Protein AF-A0A7V7BGE1-F1 (afdb_monomer)

Foldseek 3Di:
DVCVVPAAEDAEDAPLVCVLVVNDALLDDDPDDDHHLVVCLVVRHLEYEHELDDDPVCPVDCSVVSSVSSVVSVVVSCVVPVVAEDEDDDPVSVVVSVVPSHRYYYYD

Radius of gyration: 14.27 Å; Cα contacts (8 Å, |Δi|>4): 159; chains: 1; bounding box: 34×25×36 Å

Sequence (108 aa):
MAYQQFPIVDAHCDALLDVLHGRRRLGERSQQGQADFVRLKEAGVQLQFFAVFLEGPYRQAGALRRALLGIELFHREVESNRHLVKLIKSRRDLEELDRDRRLGVLLT

Solvent-accessible surface area (backbone atoms only — not comparable to full-atom values): 6325 Å² total; per-residue (Å²): 116,81,62,82,80,48,84,39,70,47,85,72,35,63,58,51,53,45,41,74,68,68,74,50,62,47,75,40,84,59,97,62,81,94,66,25,57,49,58,38,46,76,72,54,37,42,35,41,26,37,33,60,79,81,57,76,85,29,74,86,55,59,45,68,62,54,43,51,52,39,53,51,51,51,53,51,48,46,64,77,29,56,88,55,35,40,82,43,88,48,73,68,45,51,68,55,40,80,80,44,94,41,26,34,37,32,81,82

Secondary structure (DSSP, 8-state):
-GGGGS-EEEEEETTHHHHHTTS--SSS--SSSS--HHHHHHTTEEEEEEP----GGGTTTTHHHHHHHHHHHHHHHHHHTTTTEEE--SHHHHHHHTT--SEEEEE-

Structure (mmCIF, N/CA/C/O backbone):
data_AF-A0A7V7BGE1-F1
#
_entry.id   AF-A0A7V7BGE1-F1
#
loop_
_atom_site.group_PDB
_atom_site.id
_atom_site.type_symbol
_atom_site.label_atom_id
_atom_site.label_alt_id
_atom_site.label_comp_id
_atom_site.label_asym_id
_atom_site.label_entity_id
_atom_site.label_seq_id
_atom_site.pdbx_PDB_ins_code
_atom_site.Cartn_x
_atom_site.Cartn_y
_atom_site.Cartn_z
_atom_site.occupancy
_atom_site.B_iso_or_equiv
_atom_site.auth_seq_id
_atom_site.auth_comp_id
_atom_site.auth_asym_id
_atom_site.auth_atom_id
_atom_site.pdbx_PDB_model_num
ATOM 1 N N . MET A 1 1 ? -14.929 -14.884 17.962 1.00 48.91 1 MET A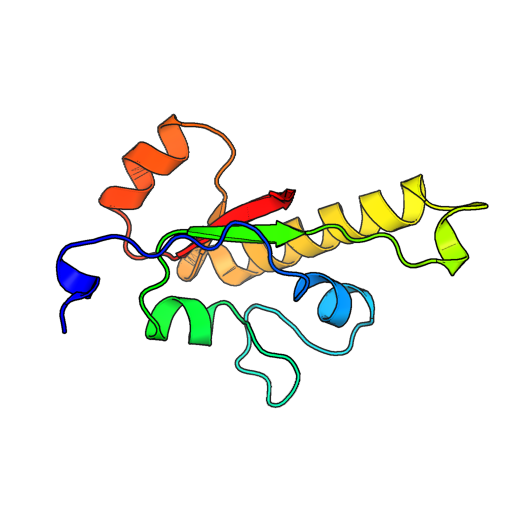 N 1
ATOM 2 C CA . MET A 1 1 ? -13.697 -15.197 17.201 1.00 48.91 1 MET A CA 1
ATOM 3 C C . MET A 1 1 ? -12.531 -14.524 17.914 1.00 48.91 1 MET A C 1
ATOM 5 O O . MET A 1 1 ? -12.665 -13.352 18.234 1.00 48.91 1 MET A O 1
ATOM 9 N N . ALA A 1 2 ? -11.444 -15.235 18.229 1.00 53.38 2 ALA A N 1
ATOM 10 C CA . ALA A 1 2 ? -10.394 -14.759 19.148 1.00 53.38 2 ALA A CA 1
ATOM 11 C C . ALA A 1 2 ? -9.676 -13.458 18.713 1.00 53.38 2 ALA A C 1
ATOM 13 O O . ALA A 1 2 ? -9.225 -12.700 19.563 1.00 53.38 2 ALA A O 1
ATOM 14 N N . TYR A 1 3 ? -9.654 -13.135 17.415 1.00 53.97 3 TYR A N 1
ATOM 15 C CA . TYR A 1 3 ? -9.046 -11.899 16.896 1.00 53.97 3 TYR A CA 1
ATOM 16 C C . TYR A 1 3 ? -9.838 -10.620 17.207 1.00 53.97 3 TYR A C 1
ATOM 18 O O . TYR A 1 3 ? -9.324 -9.527 17.024 1.00 53.97 3 TYR A O 1
ATOM 26 N N . GLN A 1 4 ? -11.064 -10.709 17.736 1.00 54.88 4 GLN A N 1
ATOM 27 C CA . GLN A 1 4 ? -11.749 -9.513 18.250 1.00 54.88 4 GLN A CA 1
ATOM 28 C C . GLN A 1 4 ? -11.066 -8.924 19.500 1.00 54.88 4 GLN A C 1
ATOM 30 O O . GLN A 1 4 ? -11.411 -7.815 19.894 1.00 54.88 4 GLN A O 1
ATOM 35 N N . GLN A 1 5 ? -10.107 -9.638 20.110 1.00 68.06 5 GLN A N 1
ATOM 36 C CA . GLN A 1 5 ? -9.292 -9.137 21.224 1.00 68.06 5 GLN A CA 1
ATOM 37 C C . GLN A 1 5 ? -7.908 -8.613 20.810 1.00 68.06 5 GLN A C 1
ATOM 39 O O . GLN A 1 5 ? -7.309 -7.882 21.594 1.00 68.06 5 GLN A O 1
ATOM 44 N N . PHE A 1 6 ? -7.395 -8.944 19.615 1.00 83.75 6 PHE A N 1
ATOM 45 C CA . PHE A 1 6 ? -6.040 -8.563 19.197 1.00 83.75 6 PHE A CA 1
ATOM 46 C C . PHE A 1 6 ? -5.997 -8.126 17.730 1.00 83.75 6 PHE A C 1
ATOM 48 O O . PHE A 1 6 ? -6.488 -8.861 16.870 1.00 83.75 6 PHE A O 1
ATOM 55 N N . PRO A 1 7 ? -5.380 -6.973 17.422 1.00 88.75 7 PRO A N 1
ATOM 56 C CA . PRO A 1 7 ? -5.289 -6.496 16.053 1.00 88.75 7 PRO A CA 1
ATOM 57 C C . PRO A 1 7 ? -4.403 -7.410 15.203 1.00 88.75 7 PRO A C 1
ATOM 59 O O . PRO A 1 7 ? -3.313 -7.807 15.618 1.00 88.75 7 PRO A O 1
ATOM 62 N N . ILE A 1 8 ? -4.861 -7.718 13.989 1.00 94.56 8 ILE A N 1
ATOM 63 C CA . ILE A 1 8 ? -4.052 -8.414 12.986 1.00 94.56 8 ILE A CA 1
ATOM 64 C C . ILE A 1 8 ? -3.278 -7.363 12.192 1.00 94.56 8 ILE A C 1
ATOM 66 O O . ILE A 1 8 ? -3.874 -6.462 11.593 1.00 94.56 8 ILE A O 1
ATOM 70 N N . VAL A 1 9 ? -1.956 -7.503 12.181 1.00 95.94 9 VAL A N 1
ATOM 71 C CA . VAL A 1 9 ? -1.039 -6.651 11.424 1.00 95.94 9 VAL A CA 1
ATOM 72 C C . VAL A 1 9 ? -0.187 -7.538 10.530 1.00 95.94 9 VAL A C 1
ATOM 74 O O . VAL A 1 9 ? 0.508 -8.418 11.035 1.00 95.94 9 VAL A O 1
ATOM 77 N N . ASP A 1 10 ? -0.239 -7.301 9.222 1.00 97.56 10 ASP A N 1
ATOM 78 C CA . ASP A 1 10 ? 0.647 -7.957 8.262 1.00 97.56 10 ASP A CA 1
ATOM 79 C C . ASP A 1 10 ? 1.732 -6.985 7.801 1.00 97.56 10 ASP A C 1
ATOM 81 O O . ASP A 1 10 ? 1.439 -5.915 7.265 1.00 97.56 10 ASP A O 1
ATOM 85 N N . ALA A 1 11 ? 2.986 -7.361 8.040 1.00 96.81 11 ALA A N 1
ATOM 86 C CA . ALA A 1 11 ? 4.148 -6.497 7.872 1.00 96.81 11 ALA A CA 1
ATOM 87 C C . ALA A 1 11 ? 4.743 -6.519 6.455 1.00 96.81 11 ALA A C 1
ATOM 89 O O . ALA A 1 11 ? 5.649 -5.730 6.189 1.00 96.81 11 ALA A O 1
ATOM 90 N N . HIS A 1 12 ? 4.253 -7.373 5.546 1.00 97.00 12 HIS A N 1
ATOM 91 C CA . HIS A 1 12 ? 4.725 -7.401 4.159 1.00 97.00 12 HIS A CA 1
ATOM 92 C C . HIS A 1 12 ? 3.722 -8.061 3.205 1.00 97.00 12 HIS A C 1
ATOM 94 O O . HIS A 1 12 ? 3.424 -9.245 3.335 1.00 97.00 12 HIS A O 1
ATOM 100 N N . CYS A 1 13 ? 3.292 -7.340 2.167 1.00 96.56 13 CYS A N 1
ATOM 101 C CA . CYS A 1 13 ? 2.447 -7.887 1.105 1.00 96.56 13 CYS A CA 1
ATOM 102 C C . CYS A 1 13 ? 2.812 -7.331 -0.277 1.00 96.56 13 CYS A C 1
ATOM 104 O O . CYS A 1 13 ? 2.777 -6.122 -0.511 1.00 96.56 13 CYS A O 1
ATOM 106 N N . ASP A 1 14 ? 3.063 -8.229 -1.231 1.00 96.50 14 ASP A N 1
ATOM 107 C CA . ASP A 1 14 ? 3.425 -7.895 -2.615 1.00 96.50 14 ASP A CA 1
ATOM 108 C C . ASP A 1 14 ? 2.212 -7.681 -3.545 1.00 96.50 14 ASP A C 1
ATOM 110 O O . ASP A 1 14 ? 2.358 -7.616 -4.766 1.00 96.50 14 ASP A O 1
ATOM 114 N N . ALA A 1 15 ? 0.990 -7.541 -3.012 1.00 96.44 15 ALA A N 1
ATOM 115 C CA . ALA A 1 15 ? -0.227 -7.380 -3.824 1.00 96.44 15 ALA A CA 1
ATOM 116 C C . ALA A 1 15 ? -0.196 -6.151 -4.755 1.00 96.44 15 ALA A C 1
ATOM 118 O O . ALA A 1 15 ? -0.879 -6.129 -5.782 1.00 96.44 15 ALA A O 1
ATOM 119 N N . LEU A 1 16 ? 0.624 -5.143 -4.434 1.00 96.69 16 LEU A N 1
ATOM 120 C CA . LEU A 1 16 ? 0.838 -3.970 -5.281 1.00 96.69 16 LEU A CA 1
ATOM 121 C C . LEU A 1 16 ? 1.475 -4.3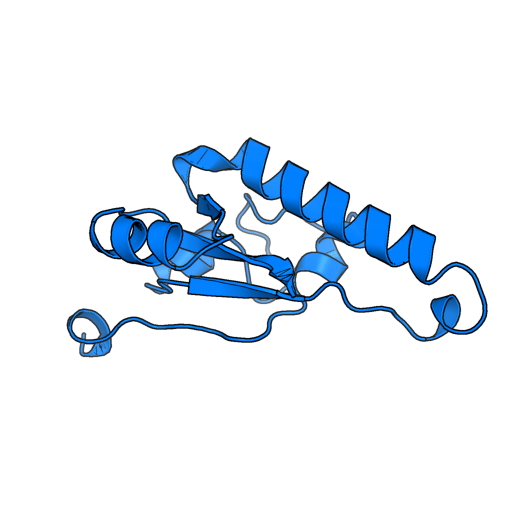31 -6.636 1.00 96.69 16 LEU A C 1
ATOM 123 O O . LEU A 1 16 ? 1.246 -3.629 -7.620 1.00 96.69 16 LEU A O 1
ATOM 127 N N . LEU A 1 17 ? 2.212 -5.443 -6.727 1.00 95.38 17 LEU A N 1
ATOM 128 C CA . LEU A 1 17 ? 2.839 -5.889 -7.971 1.00 95.38 17 LEU A CA 1
ATOM 129 C C . LEU A 1 17 ? 1.805 -6.215 -9.059 1.00 95.38 17 LEU A C 1
ATOM 131 O O . LEU A 1 17 ? 1.991 -5.872 -10.226 1.00 95.38 17 LEU A O 1
ATOM 135 N N . ASP A 1 18 ? 0.676 -6.826 -8.688 1.00 95.56 18 ASP A N 1
ATOM 136 C CA . ASP A 1 18 ? -0.402 -7.119 -9.638 1.00 95.56 18 ASP A CA 1
ATOM 137 C C . ASP A 1 18 ? -1.058 -5.839 -10.170 1.00 95.56 18 ASP A C 1
ATOM 139 O O . ASP A 1 18 ? -1.392 -5.758 -11.355 1.00 95.56 18 ASP A O 1
ATOM 143 N N . VAL A 1 19 ? -1.201 -4.828 -9.312 1.00 95.62 19 VAL A N 1
ATOM 144 C CA . VAL A 1 19 ? -1.723 -3.499 -9.675 1.00 95.62 19 VAL A CA 1
ATOM 145 C C . VAL A 1 19 ? -0.766 -2.796 -10.626 1.00 95.62 19 VAL A C 1
ATOM 147 O O . VAL A 1 19 ? -1.178 -2.235 -11.638 1.00 95.62 19 VAL A O 1
ATOM 150 N N . LEU A 1 20 ? 0.527 -2.874 -10.326 1.00 94.56 20 LEU A N 1
ATOM 151 C CA . LEU A 1 20 ? 1.606 -2.300 -11.116 1.00 94.56 20 LEU A CA 1
ATOM 152 C C . LEU A 1 20 ? 1.727 -2.949 -12.511 1.00 94.56 20 LEU A C 1
ATOM 154 O O . LEU A 1 20 ? 2.205 -2.311 -13.449 1.00 94.56 20 LEU A O 1
ATOM 158 N N . HIS A 1 21 ? 1.249 -4.186 -12.667 1.00 94.69 21 HIS A N 1
ATOM 159 C CA . HIS A 1 21 ? 1.075 -4.869 -13.954 1.00 94.69 21 HIS A CA 1
ATOM 160 C C . HIS A 1 21 ? -0.281 -4.621 -14.628 1.00 94.69 21 HIS A C 1
ATOM 162 O O . HIS A 1 21 ? -0.534 -5.175 -15.694 1.00 94.69 21 HIS A O 1
ATOM 168 N N . GLY A 1 22 ? -1.163 -3.818 -14.029 1.00 94.81 22 GLY A N 1
ATOM 169 C CA . GLY A 1 22 ? -2.498 -3.548 -14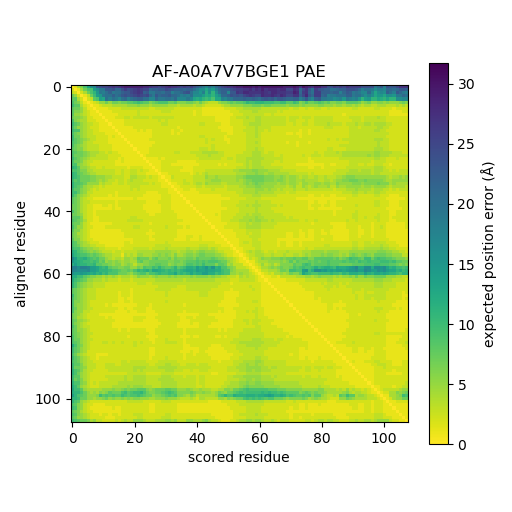.565 1.00 94.81 22 GLY A CA 1
ATOM 170 C C . GLY A 1 22 ? -3.439 -4.754 -14.526 1.00 94.81 22 GLY A C 1
ATOM 171 O O . GLY A 1 22 ? -4.451 -4.757 -15.219 1.00 94.81 22 GLY A O 1
ATOM 172 N N . ARG A 1 23 ? -3.125 -5.787 -13.731 1.00 96.00 23 ARG A N 1
ATOM 173 C CA . ARG A 1 23 ? -3.924 -7.022 -13.662 1.00 96.00 23 ARG A CA 1
ATOM 174 C C . ARG A 1 23 ? -5.190 -6.863 -12.826 1.00 96.00 23 ARG A C 1
ATOM 176 O O . ARG A 1 23 ? -6.159 -7.588 -13.038 1.00 96.00 23 ARG A O 1
ATOM 183 N N . ARG A 1 24 ? -5.173 -5.949 -11.851 1.00 96.12 24 ARG A N 1
ATOM 184 C CA . ARG A 1 24 ? -6.271 -5.731 -10.900 1.00 96.12 24 ARG A CA 1
ATOM 185 C C . ARG A 1 24 ? -6.173 -4.380 -10.189 1.00 96.12 24 ARG A C 1
ATOM 187 O O . ARG A 1 24 ? -5.145 -3.708 -10.251 1.00 96.12 24 ARG A O 1
ATOM 194 N N . ARG A 1 25 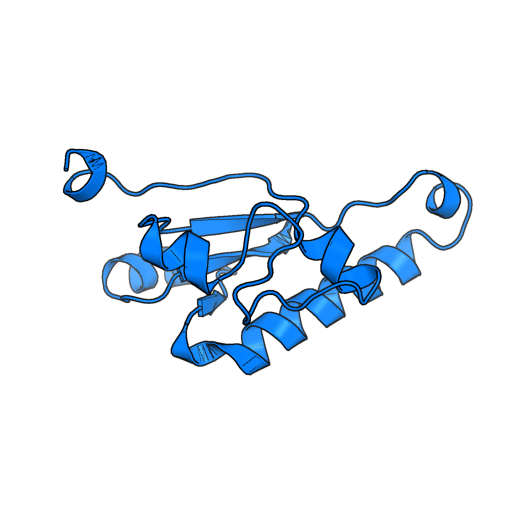? -7.221 -4.048 -9.435 1.00 97.06 25 ARG A N 1
ATOM 195 C CA . ARG A 1 25 ? -7.260 -2.963 -8.441 1.00 97.06 25 ARG A CA 1
ATOM 196 C C . ARG A 1 25 ? -7.247 -3.537 -7.018 1.00 97.06 25 ARG A C 1
ATOM 198 O O . ARG A 1 25 ? -7.612 -4.701 -6.817 1.00 97.06 25 ARG A O 1
ATOM 205 N N . LEU A 1 26 ? -6.826 -2.736 -6.039 1.00 97.75 26 LEU A N 1
ATOM 206 C CA . LEU A 1 26 ? -6.890 -3.082 -4.609 1.00 97.75 26 LEU A CA 1
ATOM 207 C C . LEU A 1 26 ? -8.249 -2.741 -3.999 1.00 97.75 26 LEU A C 1
ATOM 209 O O . LEU A 1 26 ? -8.644 -3.368 -3.024 1.00 97.75 26 LEU A O 1
ATOM 213 N N . GLY A 1 27 ? -8.971 -1.771 -4.565 1.00 96.81 27 GLY A N 1
ATOM 214 C CA . GLY A 1 27 ? -10.326 -1.418 -4.120 1.00 96.81 27 GLY A CA 1
ATOM 215 C C . GLY A 1 27 ? -11.399 -2.452 -4.467 1.00 96.81 27 GLY A C 1
ATOM 216 O O . GLY A 1 27 ? -12.499 -2.408 -3.925 1.00 96.81 27 GLY A O 1
ATOM 217 N N . GLU A 1 28 ? -11.084 -3.392 -5.355 1.00 96.06 28 GLU A N 1
ATOM 218 C CA . GLU A 1 28 ? -12.030 -4.359 -5.900 1.00 96.06 28 GLU A CA 1
ATOM 219 C C . GLU A 1 28 ? -11.707 -5.774 -5.421 1.00 96.06 28 GLU A C 1
ATOM 221 O O . GLU A 1 28 ? -10.545 -6.201 -5.391 1.00 96.06 28 GLU A O 1
ATOM 226 N N . ARG A 1 29 ? -12.760 -6.538 -5.118 1.00 95.81 29 ARG A N 1
ATOM 227 C CA . ARG A 1 29 ? -12.648 -7.974 -4.867 1.00 95.81 29 ARG A CA 1
ATOM 228 C C . ARG A 1 29 ? -12.328 -8.686 -6.183 1.00 95.81 29 ARG A C 1
ATOM 230 O O . ARG A 1 29 ? -13.222 -8.944 -6.984 1.00 95.81 29 ARG A O 1
ATOM 237 N N . SER A 1 30 ? -11.055 -8.999 -6.410 1.00 92.69 30 SER A N 1
ATOM 238 C CA . SER A 1 30 ? -10.616 -9.716 -7.614 1.00 92.69 30 SER A CA 1
ATOM 239 C C . SER A 1 30 ? -10.599 -11.226 -7.396 1.00 92.69 30 SER A C 1
ATOM 241 O O . SER A 1 30 ? -10.346 -11.705 -6.291 1.00 92.69 30 SER A O 1
ATOM 243 N N . GLN A 1 31 ? -10.796 -11.974 -8.482 1.00 92.94 31 GLN A N 1
ATOM 244 C CA . GLN A 1 31 ? -10.525 -13.415 -8.531 1.00 92.94 31 GLN A CA 1
ATOM 245 C C . GLN A 1 31 ? -9.026 -13.733 -8.675 1.00 92.94 31 GLN A C 1
ATOM 247 O O . GLN A 1 31 ? -8.621 -14.876 -8.495 1.00 92.94 31 GLN A O 1
ATOM 252 N N . GLN A 1 32 ? -8.198 -12.736 -8.997 1.00 90.94 32 GLN A N 1
ATOM 253 C CA . GLN A 1 32 ? -6.740 -12.860 -9.031 1.00 90.94 32 GLN A CA 1
ATOM 254 C C . GLN A 1 32 ? -6.147 -12.394 -7.697 1.00 90.94 32 GLN A C 1
ATOM 256 O O . GLN A 1 32 ? -6.798 -11.638 -6.980 1.00 90.94 32 GLN A O 1
ATOM 261 N N . GLY A 1 33 ? -4.921 -12.809 -7.367 1.00 93.12 33 GLY A N 1
ATOM 262 C CA . GLY A 1 33 ? -4.174 -12.384 -6.173 1.00 93.12 33 GLY A CA 1
ATOM 263 C C . GLY A 1 33 ? -4.801 -12.769 -4.819 1.00 93.12 33 GLY A C 1
ATOM 264 O O . GLY A 1 33 ? -5.967 -13.156 -4.710 1.00 93.12 33 GLY A O 1
ATOM 265 N N . GLN A 1 34 ? -4.023 -12.638 -3.745 1.00 94.56 34 GLN A N 1
ATOM 266 C CA . GLN A 1 34 ? -4.425 -13.093 -2.404 1.00 94.56 34 GLN A CA 1
ATOM 267 C C . GLN A 1 34 ? -5.048 -11.994 -1.533 1.00 94.56 34 GLN A C 1
ATOM 269 O O . GLN A 1 34 ? -5.848 -12.311 -0.655 1.00 94.56 34 GLN A O 1
ATOM 274 N N . ALA A 1 35 ? -4.739 -10.722 -1.800 1.00 96.56 35 ALA A N 1
ATOM 275 C CA . ALA A 1 35 ? -5.170 -9.596 -0.978 1.00 96.56 35 ALA A CA 1
ATOM 276 C C . ALA A 1 35 ? -5.758 -8.443 -1.807 1.00 96.56 35 ALA A C 1
ATOM 278 O O . ALA A 1 35 ? -5.284 -8.117 -2.895 1.00 96.56 35 ALA A O 1
ATOM 279 N N . ASP A 1 36 ? -6.799 -7.824 -1.254 1.00 97.56 36 ASP A N 1
ATOM 280 C CA . ASP A 1 36 ? -7.376 -6.533 -1.636 1.00 97.56 36 ASP A CA 1
ATOM 281 C C . ASP A 1 36 ? -8.013 -5.885 -0.410 1.00 97.56 36 ASP A C 1
ATOM 283 O O . ASP A 1 36 ? -8.230 -6.543 0.608 1.00 97.56 36 ASP A O 1
ATOM 287 N N . PHE A 1 37 ? -8.326 -4.594 -0.501 1.00 98.19 37 PHE A N 1
ATOM 288 C CA . PHE A 1 37 ? -8.888 -3.827 0.606 1.00 98.19 37 PHE A CA 1
ATOM 289 C C . PHE A 1 37 ? -10.196 -4.428 1.128 1.00 98.19 37 PHE A C 1
ATOM 291 O O . PHE A 1 37 ? -10.430 -4.402 2.335 1.00 98.19 37 PHE A O 1
ATOM 298 N N . VAL A 1 38 ? -11.023 -5.002 0.247 1.00 96.94 38 VAL A N 1
ATOM 299 C CA . VAL A 1 38 ? -12.294 -5.633 0.627 1.00 96.94 38 VAL A CA 1
ATOM 300 C C . VAL A 1 38 ? -12.034 -6.880 1.472 1.00 96.94 38 VAL A C 1
ATOM 302 O O . VAL A 1 38 ? -12.502 -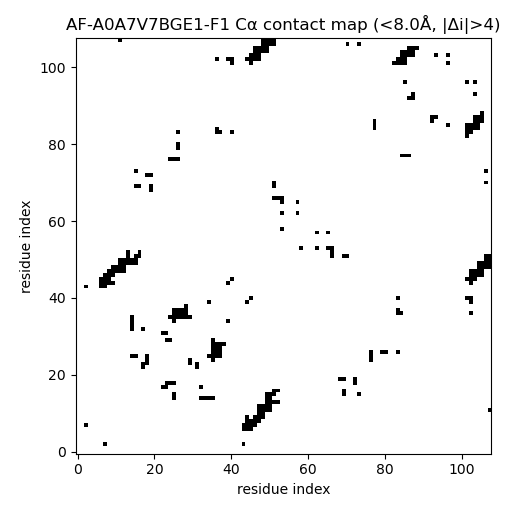6.951 2.608 1.00 96.94 38 VAL A O 1
ATOM 305 N N . ARG A 1 39 ? -11.235 -7.831 0.968 1.00 97.00 39 ARG A N 1
ATOM 306 C CA . ARG A 1 39 ? -10.918 -9.075 1.688 1.00 97.00 39 ARG A CA 1
ATOM 307 C C . ARG A 1 39 ? -10.145 -8.831 2.979 1.00 97.00 39 ARG A C 1
ATOM 309 O O . ARG A 1 39 ? -10.456 -9.463 3.981 1.00 97.00 39 ARG A O 1
ATOM 316 N N . LEU A 1 40 ? -9.177 -7.913 2.980 1.00 97.06 40 LEU A N 1
ATOM 317 C CA . LEU A 1 40 ? -8.397 -7.577 4.178 1.00 97.06 40 LEU A CA 1
ATOM 318 C C . LEU A 1 40 ? -9.296 -7.009 5.284 1.00 97.06 40 LEU A C 1
ATOM 320 O O . LEU A 1 40 ? -9.190 -7.413 6.441 1.00 97.06 40 LEU A O 1
ATOM 324 N N . LYS A 1 41 ? -10.236 -6.130 4.918 1.00 95.12 41 LYS A N 1
ATOM 325 C CA . LYS A 1 41 ? -11.208 -5.569 5.858 1.00 95.12 41 LYS A CA 1
ATOM 326 C C . LYS A 1 41 ? -12.178 -6.626 6.389 1.00 95.12 41 LYS A C 1
ATOM 328 O O . LYS A 1 41 ? -12.421 -6.670 7.590 1.00 95.12 41 LYS A O 1
ATOM 333 N N . GLU A 1 42 ? -12.714 -7.487 5.523 1.00 94.44 42 GLU A N 1
ATOM 334 C CA . GLU A 1 42 ? -13.590 -8.600 5.927 1.00 94.44 42 GLU A CA 1
ATOM 335 C C . GLU A 1 42 ? -12.875 -9.612 6.836 1.00 94.44 42 GLU A C 1
ATOM 337 O O . GLU A 1 42 ? -13.484 -10.143 7.763 1.00 94.44 42 GLU A O 1
ATOM 342 N N . ALA A 1 43 ? -11.579 -9.843 6.606 1.00 93.81 43 ALA A N 1
ATOM 343 C CA . ALA A 1 43 ? -10.738 -10.710 7.428 1.00 93.81 43 ALA A CA 1
ATOM 344 C C . ALA A 1 43 ? -10.364 -10.095 8.791 1.00 93.81 43 ALA A C 1
ATOM 346 O O . ALA A 1 43 ? -9.787 -10.785 9.629 1.00 93.81 43 ALA A O 1
ATOM 347 N N . GLY A 1 44 ? -10.687 -8.819 9.032 1.00 93.56 44 GLY A N 1
ATOM 348 C CA . GLY A 1 44 ? -10.359 -8.128 10.279 1.00 93.56 44 GLY A CA 1
ATOM 349 C C . GLY A 1 44 ? -8.891 -7.707 10.392 1.00 93.56 44 GLY A C 1
ATOM 350 O O . GLY A 1 44 ? -8.403 -7.516 11.505 1.00 93.56 44 GLY A O 1
ATOM 351 N N . VAL A 1 45 ? -8.183 -7.555 9.267 1.00 95.88 45 VAL A N 1
ATOM 352 C CA . VAL A 1 45 ? -6.839 -6.961 9.259 1.00 95.88 45 VAL A CA 1
ATOM 353 C C . VAL A 1 45 ? -6.954 -5.491 9.642 1.00 95.88 45 VAL A C 1
ATOM 355 O O . VAL A 1 45 ? -7.691 -4.733 9.010 1.00 95.88 45 VAL A O 1
ATOM 358 N N . GLN A 1 46 ? -6.229 -5.088 10.685 1.00 95.88 46 GLN A N 1
ATOM 359 C CA . GLN A 1 46 ? -6.214 -3.700 11.132 1.00 95.88 46 GLN A CA 1
ATOM 360 C C . GLN A 1 46 ? -5.204 -2.887 10.322 1.00 95.88 46 GLN A C 1
ATOM 362 O O . GLN A 1 46 ? -5.519 -1.774 9.909 1.00 95.88 46 GLN A O 1
ATOM 367 N N . LEU A 1 47 ? -4.015 -3.442 10.062 1.00 97.31 47 LEU A N 1
ATOM 368 C CA . LEU A 1 47 ? -2.931 -2.755 9.361 1.00 97.31 47 LEU A CA 1
ATOM 369 C C . LEU A 1 47 ? -2.224 -3.682 8.368 1.00 97.31 47 LEU A C 1
ATOM 371 O O . LEU A 1 47 ? -1.774 -4.765 8.734 1.00 97.31 47 LEU A O 1
ATOM 375 N N . GLN A 1 48 ? -2.093 -3.218 7.128 1.00 98.44 48 GLN A N 1
ATOM 376 C CA . GLN A 1 48 ? -1.386 -3.903 6.051 1.00 98.44 48 GLN A CA 1
ATOM 377 C C . GLN A 1 48 ? -0.230 -3.050 5.532 1.00 98.44 48 GLN A C 1
ATOM 379 O O . GLN A 1 48 ? -0.415 -1.891 5.155 1.00 98.44 48 GLN A O 1
ATOM 384 N N . PHE A 1 49 ? 0.944 -3.659 5.438 1.00 98.50 49 PHE A N 1
ATOM 385 C CA . PHE A 1 49 ? 2.114 -3.085 4.789 1.00 98.50 49 PHE A CA 1
ATOM 386 C C . PHE A 1 49 ? 2.147 -3.570 3.334 1.00 98.50 49 PHE A C 1
ATOM 388 O O . PHE A 1 49 ? 2.137 -4.774 3.076 1.00 98.50 49 PHE A O 1
ATOM 395 N N . PHE A 1 50 ? 2.129 -2.644 2.380 1.00 98.44 50 PHE A N 1
ATOM 396 C CA . PHE A 1 50 ? 2.228 -2.929 0.951 1.00 98.44 50 PHE A CA 1
ATOM 397 C C . PHE A 1 50 ? 3.651 -2.665 0.482 1.00 98.44 50 PHE A C 1
ATOM 399 O O . PHE A 1 50 ? 4.159 -1.557 0.641 1.00 98.44 50 PHE A O 1
ATOM 406 N N . ALA A 1 51 ? 4.271 -3.674 -0.120 1.00 97.62 51 ALA A N 1
ATOM 407 C CA . ALA A 1 51 ? 5.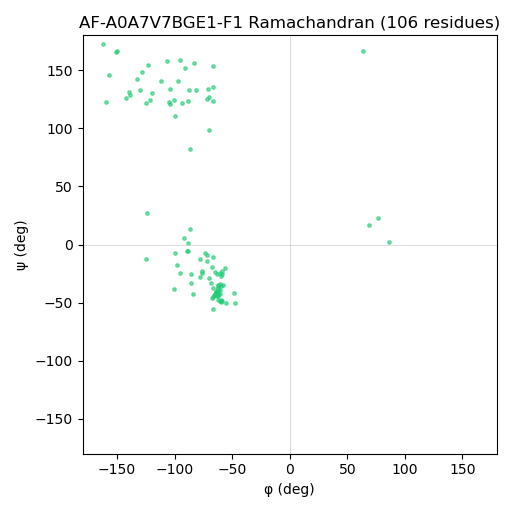647 -3.599 -0.573 1.00 97.62 51 ALA A CA 1
ATOM 408 C C . ALA A 1 51 ? 5.754 -3.022 -1.991 1.00 97.62 51 ALA A C 1
ATOM 410 O O . ALA A 1 51 ? 5.076 -3.465 -2.925 1.00 97.62 51 ALA A O 1
ATOM 411 N N . VAL A 1 52 ? 6.666 -2.068 -2.178 1.00 96.44 52 VAL A N 1
ATOM 412 C CA . VAL A 1 52 ? 7.154 -1.647 -3.495 1.00 96.44 52 VAL A CA 1
ATOM 413 C C . VAL A 1 52 ? 8.312 -2.559 -3.885 1.00 96.44 52 VAL A C 1
ATOM 415 O O . VAL A 1 52 ? 9.490 -2.241 -3.727 1.00 96.44 52 VAL A O 1
ATOM 418 N N . PHE A 1 53 ? 7.966 -3.730 -4.408 1.00 93.75 53 PHE A N 1
ATOM 419 C CA . PHE A 1 53 ? 8.952 -4.715 -4.831 1.00 93.75 53 PHE A CA 1
ATOM 420 C C . PHE A 1 53 ? 9.519 -4.417 -6.229 1.00 93.75 53 PHE A C 1
ATOM 422 O O . PHE A 1 53 ? 8.785 -4.162 -7.188 1.00 93.75 53 PHE A O 1
ATOM 429 N N . LEU A 1 54 ? 10.848 -4.491 -6.359 1.00 90.62 54 LEU A N 1
ATOM 430 C CA . LEU A 1 54 ? 11.559 -4.334 -7.627 1.00 90.62 54 LEU A CA 1
ATOM 431 C C . LEU A 1 54 ? 11.936 -5.692 -8.221 1.00 90.62 54 LEU A C 1
ATOM 433 O O . LEU A 1 54 ? 12.836 -6.386 -7.744 1.00 90.62 54 LEU A O 1
ATOM 437 N N . GLU A 1 55 ? 11.283 -6.035 -9.326 1.00 89.69 55 GLU A N 1
ATOM 438 C CA . GLU A 1 55 ? 11.563 -7.265 -10.060 1.00 89.69 55 GLU A CA 1
ATOM 439 C C . GLU A 1 55 ? 12.956 -7.247 -10.702 1.00 89.69 55 GLU A C 1
ATOM 441 O O . GLU A 1 55 ? 13.506 -6.197 -11.053 1.00 89.69 55 GLU A O 1
ATOM 446 N N . GLY A 1 56 ? 13.518 -8.442 -10.908 1.00 87.44 56 GLY A N 1
ATOM 447 C CA . GLY A 1 56 ? 14.886 -8.632 -11.393 1.00 87.44 56 GLY A CA 1
ATOM 448 C C . GLY A 1 56 ? 15.301 -7.818 -12.625 1.00 87.44 56 GLY A C 1
ATOM 449 O O . GLY A 1 56 ? 16.402 -7.261 -12.589 1.00 87.44 56 GLY A O 1
ATOM 450 N N . PRO A 1 57 ? 14.457 -7.676 -13.666 1.00 87.62 57 PRO A N 1
ATOM 451 C CA . PRO A 1 57 ? 14.797 -6.897 -14.857 1.00 87.62 57 PRO A CA 1
ATOM 452 C C . PRO A 1 57 ? 15.106 -5.417 -14.584 1.00 87.62 57 PRO A C 1
ATOM 454 O O . PRO A 1 57 ? 15.883 -4.812 -15.315 1.00 87.62 57 P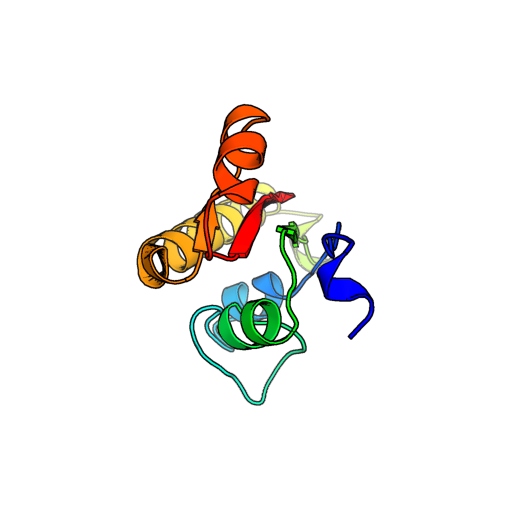RO A O 1
ATOM 457 N N . TYR A 1 58 ? 14.549 -4.828 -13.520 1.00 85.25 58 TYR A N 1
ATOM 458 C CA . TYR A 1 58 ? 14.709 -3.400 -13.212 1.00 85.25 58 TYR A CA 1
ATOM 459 C C . TYR A 1 58 ? 15.933 -3.086 -12.344 1.00 85.25 58 TYR A C 1
ATOM 461 O O . TYR A 1 58 ? 16.231 -1.916 -12.101 1.00 85.25 58 TYR A O 1
ATOM 469 N N . ARG A 1 59 ? 16.659 -4.106 -11.862 1.00 80.56 59 ARG A N 1
ATOM 470 C CA . ARG A 1 59 ? 17.801 -3.910 -10.950 1.00 80.56 59 ARG A CA 1
ATOM 471 C C . ARG A 1 59 ? 19.015 -3.274 -11.623 1.00 80.56 59 ARG A C 1
ATOM 473 O O . ARG A 1 59 ? 19.780 -2.592 -10.955 1.00 80.56 59 ARG A O 1
ATOM 480 N N . GLN A 1 60 ? 19.192 -3.495 -12.924 1.00 78.94 60 GLN A N 1
ATOM 481 C CA . GLN A 1 60 ? 20.339 -2.974 -13.674 1.00 78.94 60 GLN A CA 1
ATOM 482 C C . GLN A 1 60 ? 20.101 -1.544 -14.179 1.00 78.94 60 GLN A C 1
ATOM 484 O O . GLN A 1 60 ? 21.031 -0.745 -14.227 1.00 78.94 60 GLN A O 1
ATOM 489 N N . ALA A 1 61 ? 18.853 -1.206 -14.520 1.00 86.12 61 ALA A N 1
ATOM 490 C CA . ALA A 1 61 ? 18.433 0.135 -14.911 1.00 86.12 61 ALA A CA 1
ATOM 491 C C . ALA A 1 61 ? 16.924 0.316 -14.677 1.00 86.12 61 ALA A C 1
ATOM 493 O O . ALA A 1 61 ? 16.134 -0.608 -14.858 1.00 86.12 61 ALA A O 1
ATOM 494 N N . GLY A 1 62 ? 16.503 1.527 -14.304 1.00 91.38 62 GLY A N 1
ATOM 495 C CA . GLY A 1 62 ? 15.082 1.862 -14.151 1.00 91.38 62 GLY A CA 1
ATOM 496 C C . GLY A 1 62 ? 14.464 1.548 -12.783 1.00 91.38 62 GLY A C 1
ATOM 497 O O . GLY A 1 62 ? 13.284 1.844 -12.598 1.00 91.38 62 GLY A O 1
ATOM 498 N N . ALA A 1 63 ? 15.243 1.042 -11.819 1.00 93.56 63 ALA A N 1
ATOM 499 C CA . ALA A 1 63 ? 14.818 0.792 -10.436 1.00 93.56 63 ALA A CA 1
ATOM 500 C C . ALA A 1 63 ? 14.070 1.983 -9.813 1.00 93.56 63 ALA A C 1
ATOM 502 O O . ALA A 1 63 ? 12.951 1.823 -9.333 1.00 93.56 63 ALA A O 1
ATOM 503 N N . LEU A 1 64 ? 14.639 3.193 -9.900 1.00 94.62 64 LEU A N 1
ATOM 504 C CA . LEU A 1 64 ? 14.010 4.406 -9.367 1.00 94.62 64 LEU A CA 1
ATOM 505 C C . LEU A 1 64 ? 12.649 4.679 -10.018 1.00 94.62 64 LEU A C 1
ATOM 507 O O . LEU A 1 64 ? 11.659 4.880 -9.324 1.00 94.62 64 LEU A O 1
ATOM 511 N N . ARG A 1 65 ? 12.580 4.648 -11.356 1.00 94.44 65 ARG A N 1
ATOM 512 C CA . ARG A 1 65 ? 11.325 4.882 -12.084 1.00 94.44 65 ARG A CA 1
ATOM 513 C C . ARG A 1 65 ? 10.273 3.839 -11.710 1.00 94.44 65 ARG A C 1
ATOM 515 O O . ARG A 1 65 ? 9.114 4.187 -11.520 1.00 94.44 65 ARG A O 1
ATOM 522 N N . ARG A 1 66 ? 10.669 2.568 -11.605 1.00 94.75 66 ARG A N 1
ATOM 523 C CA . ARG A 1 66 ? 9.771 1.471 -11.236 1.00 94.75 66 ARG A CA 1
ATOM 524 C C . ARG A 1 66 ? 9.242 1.637 -9.810 1.00 94.75 66 ARG A C 1
ATOM 526 O O . ARG A 1 66 ? 8.040 1.494 -9.612 1.00 94.75 66 ARG A O 1
ATOM 533 N N . ALA A 1 67 ? 10.104 2.011 -8.865 1.00 95.81 67 ALA A N 1
ATOM 534 C CA . ALA A 1 67 ? 9.708 2.287 -7.488 1.00 95.81 67 ALA A CA 1
ATOM 535 C C . ALA A 1 67 ? 8.735 3.472 -7.403 1.00 95.81 67 ALA A C 1
ATOM 537 O O . ALA A 1 67 ? 7.677 3.351 -6.793 1.00 95.81 67 ALA A O 1
ATOM 538 N N . LEU A 1 68 ? 9.039 4.588 -8.078 1.00 97.31 68 LEU A N 1
ATOM 539 C CA . LEU A 1 68 ? 8.170 5.771 -8.101 1.00 97.31 68 LEU A CA 1
ATOM 540 C C . LEU A 1 68 ? 6.786 5.469 -8.686 1.00 97.31 68 LEU A C 1
ATOM 542 O O . LEU A 1 68 ? 5.791 5.933 -8.138 1.00 97.31 68 LEU A O 1
ATOM 546 N N . LEU A 1 69 ? 6.705 4.647 -9.738 1.00 96.38 69 LEU A N 1
ATOM 547 C CA . LEU A 1 69 ? 5.420 4.188 -10.279 1.00 96.38 69 LEU A CA 1
ATOM 548 C C . LEU A 1 69 ? 4.641 3.334 -9.270 1.00 96.38 69 LEU A C 1
ATOM 550 O O . LEU A 1 69 ? 3.430 3.494 -9.150 1.00 96.38 69 LEU A O 1
ATOM 554 N N . GLY A 1 70 ? 5.316 2.446 -8.533 1.00 97.38 70 GLY A N 1
ATOM 555 C CA . GLY A 1 70 ? 4.692 1.674 -7.455 1.00 97.38 70 GLY A CA 1
ATOM 556 C C . GLY A 1 70 ? 4.125 2.577 -6.356 1.00 97.38 70 GLY A C 1
ATOM 557 O O . GLY A 1 70 ? 2.955 2.448 -5.999 1.00 97.38 70 GLY A O 1
ATOM 558 N N . ILE A 1 71 ? 4.922 3.543 -5.890 1.00 98.31 71 ILE A N 1
ATOM 559 C CA . ILE A 1 71 ? 4.520 4.541 -4.887 1.00 98.31 71 ILE A CA 1
ATOM 560 C C . ILE A 1 71 ? 3.308 5.350 -5.375 1.00 98.31 71 ILE A C 1
ATOM 562 O O . ILE A 1 71 ? 2.319 5.493 -4.654 1.00 98.31 71 ILE A O 1
ATOM 566 N N . GLU A 1 72 ? 3.354 5.857 -6.609 1.00 98.19 72 GLU A N 1
ATOM 567 C CA . GLU A 1 72 ? 2.262 6.621 -7.219 1.00 98.19 72 GLU A CA 1
ATOM 568 C C . GLU A 1 72 ? 0.971 5.797 -7.297 1.00 98.19 72 GLU A C 1
ATOM 570 O O . GLU A 1 72 ? -0.095 6.271 -6.895 1.00 98.19 72 GLU A O 1
ATOM 575 N N . LEU A 1 73 ? 1.056 4.554 -7.782 1.00 97.75 73 LEU A N 1
ATOM 576 C CA . LEU A 1 73 ? -0.105 3.674 -7.898 1.00 97.75 73 LEU A CA 1
ATOM 577 C C . LEU A 1 73 ? -0.699 3.330 -6.538 1.00 97.75 73 LEU A C 1
ATOM 579 O O . LEU A 1 73 ? -1.918 3.387 -6.391 1.00 97.75 73 LEU A O 1
ATOM 583 N N . PHE A 1 74 ? 0.133 3.045 -5.536 1.00 98.56 74 PHE A N 1
ATOM 584 C CA . PHE A 1 74 ? -0.342 2.838 -4.173 1.00 98.56 74 PHE A CA 1
ATOM 585 C C . PHE A 1 74 ? -1.148 4.046 -3.683 1.00 98.56 74 PHE A C 1
ATOM 587 O O . PHE A 1 74 ? -2.289 3.893 -3.249 1.00 98.56 74 PHE A O 1
ATOM 594 N N . HIS A 1 75 ? -0.609 5.261 -3.816 1.00 98.50 75 HIS A N 1
ATOM 595 C CA . HIS A 1 75 ? -1.320 6.464 -3.387 1.00 98.50 75 HIS A CA 1
ATOM 596 C C . HIS A 1 75 ? -2.632 6.690 -4.149 1.00 98.50 75 HIS A C 1
ATOM 598 O O . HIS A 1 75 ? -3.620 7.080 -3.525 1.00 98.50 75 HIS A O 1
ATOM 604 N N . ARG A 1 76 ? -2.686 6.388 -5.453 1.00 98.31 76 ARG A N 1
ATOM 605 C CA . ARG A 1 76 ? -3.926 6.457 -6.247 1.00 98.31 76 ARG A CA 1
ATOM 606 C C . ARG A 1 76 ? -4.980 5.452 -5.793 1.00 98.31 76 ARG A C 1
ATOM 608 O O . ARG A 1 76 ? -6.156 5.808 -5.698 1.00 98.31 76 ARG A O 1
ATOM 615 N N . GLU A 1 77 ? -4.578 4.216 -5.498 1.00 98.44 77 GLU A N 1
ATOM 616 C CA . GLU A 1 77 ? -5.490 3.197 -4.969 1.00 98.44 77 GLU A CA 1
ATOM 617 C C . GLU A 1 77 ? -6.054 3.630 -3.614 1.00 98.44 77 GLU A C 1
ATOM 619 O O . GLU A 1 77 ? -7.261 3.544 -3.390 1.00 98.44 77 GLU A O 1
ATOM 624 N N . VAL A 1 78 ? -5.207 4.158 -2.731 1.00 98.50 78 VAL A N 1
ATOM 625 C CA . VAL A 1 78 ? -5.622 4.670 -1.419 1.00 98.50 78 VAL A CA 1
ATOM 626 C C . VAL A 1 78 ? -6.570 5.861 -1.553 1.00 98.50 78 VAL A C 1
ATOM 628 O O . VAL A 1 78 ? -7.599 5.911 -0.880 1.00 98.50 78 VAL A O 1
ATOM 631 N N . GLU A 1 79 ? -6.263 6.810 -2.437 1.00 98.38 79 GLU A N 1
ATOM 632 C CA . GLU A 1 79 ? -7.096 7.989 -2.669 1.00 98.38 79 GLU A CA 1
ATOM 633 C C . GLU A 1 79 ? -8.480 7.631 -3.218 1.00 98.38 79 GLU A C 1
ATOM 635 O O . GLU A 1 79 ? -9.487 8.148 -2.734 1.00 98.38 79 GLU A O 1
ATOM 640 N N . SER A 1 80 ? -8.537 6.687 -4.155 1.00 98.25 80 SER A N 1
ATOM 641 C CA . SER A 1 80 ? -9.797 6.208 -4.736 1.00 98.25 80 SER A CA 1
ATOM 642 C C . SER A 1 80 ? -10.656 5.438 -3.723 1.00 98.25 80 SER A C 1
ATOM 644 O O . SER A 1 80 ? -11.865 5.307 -3.899 1.00 98.25 80 SER A O 1
ATOM 646 N N . ASN A 1 81 ? -10.053 4.950 -2.632 1.00 98.31 81 ASN A N 1
ATOM 647 C CA . ASN A 1 81 ? -10.689 4.070 -1.653 1.00 98.31 81 ASN A CA 1
ATOM 648 C C . ASN A 1 81 ? -10.642 4.614 -0.216 1.00 98.31 81 ASN A C 1
ATOM 650 O O . ASN A 1 81 ? -10.722 3.841 0.737 1.00 98.31 81 ASN A O 1
ATOM 654 N N . ARG A 1 82 ? -10.585 5.941 -0.018 1.00 97.19 82 ARG A N 1
ATOM 655 C CA . ARG A 1 82 ? -10.538 6.579 1.324 1.00 97.19 82 ARG A CA 1
ATOM 656 C C . ARG A 1 82 ? -11.696 6.199 2.260 1.00 97.19 82 ARG A C 1
ATOM 658 O O . ARG A 1 82 ? -11.585 6.373 3.474 1.00 97.19 82 ARG A O 1
ATOM 665 N N . HIS A 1 83 ? -12.803 5.705 1.706 1.00 95.88 83 HIS A N 1
ATOM 666 C CA . HIS A 1 83 ? -13.947 5.181 2.455 1.00 95.88 83 HIS A CA 1
ATOM 667 C C . HIS A 1 83 ? -13.689 3.777 3.046 1.00 95.88 83 HIS A C 1
ATOM 669 O O . HIS A 1 83 ? -14.316 3.395 4.034 1.00 95.88 83 HIS A O 1
ATOM 675 N N . LEU A 1 84 ? -12.746 3.014 2.480 1.00 97.00 84 LEU A N 1
ATOM 676 C CA . LEU A 1 84 ? -12.336 1.686 2.950 1.00 97.00 84 LEU A CA 1
ATOM 677 C C . LEU A 1 84 ? -11.042 1.719 3.757 1.00 97.00 84 LEU A C 1
ATOM 679 O O . LEU A 1 84 ? -10.944 0.978 4.737 1.00 97.00 84 LEU A O 1
ATOM 683 N N . VAL A 1 85 ? -10.085 2.559 3.354 1.00 98.12 85 VAL A N 1
ATOM 684 C CA . VAL A 1 85 ? -8.716 2.550 3.884 1.00 98.12 85 VAL A CA 1
ATOM 685 C C . VAL A 1 85 ? -8.282 3.894 4.466 1.00 98.12 85 VAL A C 1
ATOM 687 O O . VAL A 1 85 ? -8.762 4.957 4.060 1.00 98.12 85 VAL A O 1
ATOM 690 N N . LYS A 1 86 ? -7.333 3.844 5.402 1.00 98.00 86 LYS A N 1
ATOM 691 C CA . LYS A 1 86 ? -6.629 4.997 5.963 1.00 98.00 86 LYS A CA 1
ATOM 692 C C . LYS A 1 86 ? -5.127 4.844 5.733 1.00 98.00 86 LYS A C 1
ATOM 694 O O . LYS A 1 86 ? -4.529 3.858 6.150 1.00 98.00 86 LYS A O 1
ATOM 699 N N . LEU A 1 87 ? -4.521 5.842 5.095 1.00 98.25 87 LEU A N 1
ATOM 700 C CA . LEU A 1 87 ? -3.074 5.904 4.913 1.00 98.25 87 LEU A CA 1
ATOM 701 C C . LEU A 1 87 ? -2.376 6.171 6.246 1.00 98.25 87 LEU A C 1
ATOM 703 O O . LEU A 1 87 ? -2.686 7.162 6.904 1.00 98.25 87 LEU A O 1
ATOM 707 N N . ILE A 1 88 ? -1.412 5.329 6.597 1.00 98.19 88 ILE A N 1
ATOM 708 C CA . ILE A 1 88 ? -0.593 5.465 7.797 1.00 98.19 88 ILE A CA 1
ATOM 709 C C . ILE A 1 88 ? 0.794 5.963 7.395 1.00 98.19 88 ILE A C 1
ATOM 711 O O . ILE A 1 88 ? 1.477 5.334 6.588 1.00 98.19 88 ILE A O 1
ATO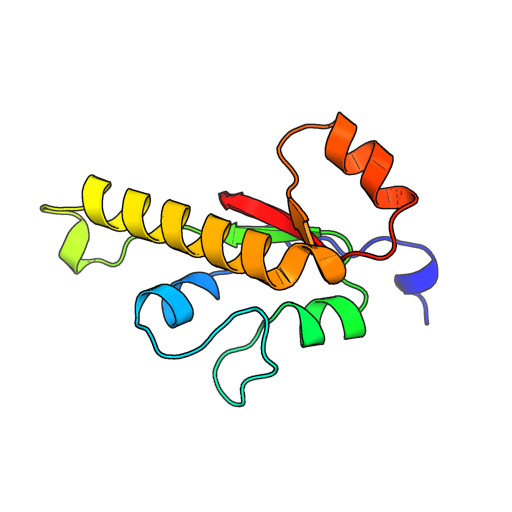M 715 N N . LYS A 1 89 ? 1.215 7.101 7.954 1.00 97.38 89 LYS A N 1
ATOM 716 C CA . LYS A 1 89 ? 2.550 7.694 7.746 1.00 97.38 89 LYS A CA 1
ATOM 717 C C . LYS A 1 89 ? 3.296 7.949 9.051 1.00 97.38 89 LYS A C 1
ATOM 719 O O . LYS A 1 89 ? 4.479 8.275 9.034 1.00 97.38 89 LYS A O 1
ATOM 724 N N . SER A 1 90 ? 2.601 7.862 10.177 1.00 96.94 90 SER A N 1
ATOM 725 C CA . SER A 1 90 ? 3.112 8.249 11.481 1.00 96.94 90 SER A CA 1
ATOM 726 C C . SER A 1 90 ? 2.476 7.425 12.592 1.00 96.94 90 SER A C 1
ATOM 728 O O . SER A 1 90 ? 1.434 6.792 12.420 1.00 96.94 90 SER A O 1
ATOM 730 N N . ARG A 1 91 ? 3.078 7.498 13.780 1.00 94.44 91 ARG A N 1
ATOM 731 C CA . ARG A 1 91 ? 2.497 6.911 14.990 1.00 94.44 91 ARG A CA 1
ATOM 732 C C . ARG A 1 91 ? 1.136 7.514 15.345 1.00 94.44 91 ARG A C 1
ATOM 734 O O . ARG A 1 91 ? 0.258 6.789 15.792 1.00 94.44 91 ARG A O 1
ATOM 741 N N . ARG A 1 92 ? 0.933 8.804 15.073 1.00 95.69 92 ARG A N 1
ATOM 742 C CA . ARG A 1 92 ? -0.361 9.464 15.271 1.00 95.69 92 ARG A CA 1
ATOM 743 C C . ARG A 1 92 ? -1.454 8.849 14.395 1.00 95.69 92 ARG A C 1
ATOM 745 O O . ARG A 1 92 ? -2.565 8.641 14.867 1.00 95.69 92 ARG A O 1
ATOM 752 N N . ASP A 1 93 ? -1.139 8.512 13.143 1.00 96.25 93 ASP A N 1
ATOM 753 C CA . ASP A 1 93 ? -2.116 7.870 12.257 1.00 96.25 93 ASP A CA 1
ATOM 754 C C . ASP A 1 93 ? -2.563 6.507 12.806 1.00 96.25 93 ASP A C 1
ATOM 756 O O . ASP A 1 93 ? -3.738 6.166 12.663 1.00 96.25 93 ASP A O 1
ATOM 760 N N . LEU A 1 94 ? -1.648 5.765 13.452 1.00 92.94 94 LEU A N 1
ATOM 761 C CA . LEU A 1 94 ? -1.937 4.494 14.130 1.00 92.94 94 LEU A CA 1
ATOM 762 C C . LEU A 1 94 ? -2.833 4.689 15.357 1.00 92.94 94 LEU A C 1
ATOM 764 O O . LEU A 1 94 ? -3.820 3.980 15.505 1.00 92.94 94 LEU A O 1
ATOM 768 N N . GLU A 1 95 ? -2.540 5.674 16.207 1.00 92.56 95 GLU A N 1
ATOM 769 C CA . GLU A 1 95 ? -3.367 5.982 17.387 1.00 92.56 95 GLU A CA 1
ATOM 770 C C . GLU A 1 95 ? -4.805 6.358 16.997 1.00 92.56 95 GLU A C 1
ATOM 772 O O . GLU A 1 95 ? -5.772 6.025 17.683 1.00 92.56 95 GLU A O 1
ATOM 777 N N . GLU A 1 96 ? -4.964 7.042 15.867 1.00 93.56 96 GLU A N 1
ATOM 778 C CA . GLU A 1 96 ? -6.273 7.371 15.316 1.00 93.56 96 GLU A CA 1
ATOM 779 C C . GLU A 1 96 ? -6.953 6.168 14.632 1.00 93.56 96 GLU A C 1
ATOM 781 O O . GLU A 1 96 ? -8.180 6.155 14.521 1.00 93.56 96 GLU A O 1
ATOM 786 N N . LEU A 1 97 ? -6.186 5.176 14.160 1.00 92.50 97 LEU A N 1
ATOM 787 C CA . LEU A 1 97 ? -6.700 3.973 13.498 1.00 92.50 97 LEU A CA 1
ATOM 788 C C . LEU A 1 97 ? -7.466 3.067 14.469 1.00 92.50 97 LEU A C 1
ATOM 790 O O . LEU A 1 97 ? -8.465 2.484 14.070 1.00 92.50 97 LEU A O 1
ATOM 794 N N . ASP A 1 98 ? -7.078 3.010 15.746 1.00 83.31 98 ASP A N 1
ATOM 795 C CA . ASP A 1 98 ? -7.777 2.209 16.768 1.00 83.31 98 ASP A CA 1
ATOM 796 C C . ASP A 1 98 ? -9.253 2.597 16.950 1.00 83.31 98 ASP A C 1
ATOM 798 O O . ASP A 1 98 ? -10.077 1.788 17.380 1.00 83.31 98 ASP A O 1
ATOM 802 N N . ARG A 1 99 ? -9.609 3.842 16.615 1.00 85.31 99 ARG A N 1
ATOM 803 C CA . ARG A 1 99 ? -10.989 4.354 16.668 1.00 85.31 99 ARG A CA 1
ATOM 804 C C . ARG A 1 99 ? -11.670 4.362 15.300 1.00 85.31 99 ARG A C 1
ATOM 806 O O . ARG A 1 99 ? -12.860 4.663 15.208 1.00 85.31 99 ARG A O 1
ATOM 813 N N . ASP A 1 100 ? -10.923 4.067 14.244 1.00 86.00 100 ASP A N 1
ATOM 814 C CA . ASP A 1 100 ? -11.377 4.066 12.863 1.00 86.00 100 ASP A CA 1
ATOM 815 C C . ASP A 1 100 ? -11.754 2.637 12.441 1.00 86.00 100 ASP A C 1
ATOM 817 O O . ASP A 1 100 ? -11.104 1.661 12.797 1.00 86.00 100 ASP A O 1
ATOM 821 N N . ARG A 1 101 ? -12.829 2.488 11.663 1.00 87.75 101 ARG A N 1
ATOM 822 C CA . ARG A 1 101 ? -13.269 1.182 11.132 1.00 87.75 101 ARG A CA 1
ATOM 823 C C . ARG A 1 101 ? -12.683 0.867 9.754 1.00 87.75 101 ARG A C 1
ATOM 825 O O . ARG A 1 101 ? -13.107 -0.089 9.098 1.00 87.75 101 ARG A O 1
ATOM 832 N N . ARG A 1 102 ? -11.789 1.717 9.257 1.00 96.12 102 ARG A N 1
ATOM 833 C CA . ARG A 1 102 ? -11.063 1.516 8.002 1.00 96.12 102 ARG A CA 1
ATOM 834 C C . ARG A 1 102 ? -9.848 0.618 8.210 1.00 96.12 102 ARG A C 1
ATOM 836 O O . ARG A 1 102 ? -9.299 0.540 9.299 1.00 96.12 102 ARG A O 1
ATOM 843 N N . LEU A 1 103 ? -9.422 -0.025 7.128 1.00 97.56 103 LEU A N 1
ATOM 844 C CA . LEU A 1 103 ? -8.151 -0.741 7.072 1.00 97.56 103 LEU A CA 1
ATOM 845 C C . LEU A 1 103 ? -7.003 0.278 7.045 1.00 97.56 103 LEU A C 1
ATOM 847 O O . LEU A 1 103 ? -6.967 1.147 6.170 1.00 97.56 103 LEU A O 1
ATOM 851 N N . GLY A 1 104 ? -6.059 0.169 7.972 1.00 98.25 104 GLY A N 1
ATOM 852 C CA . GLY A 1 104 ? -4.801 0.900 7.922 1.00 98.25 104 GLY A CA 1
ATOM 853 C C . GLY A 1 104 ? -3.914 0.348 6.814 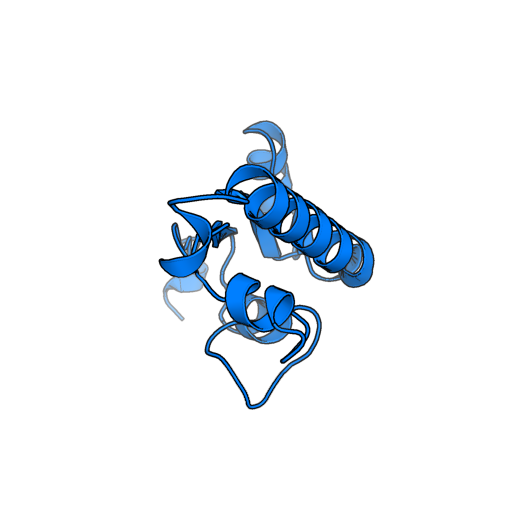1.00 98.25 104 GLY A C 1
ATOM 854 O O . GLY A 1 104 ? -3.749 -0.865 6.687 1.00 98.25 104 GLY A O 1
ATOM 855 N N . VAL A 1 105 ? -3.332 1.230 6.009 1.00 98.50 105 VAL A N 1
ATOM 856 C CA . VAL A 1 105 ? -2.406 0.846 4.940 1.00 98.50 105 VAL A CA 1
ATOM 857 C C . VAL A 1 105 ? -1.130 1.667 5.022 1.00 98.50 105 VAL A C 1
ATOM 859 O O . VAL A 1 105 ? -1.176 2.891 5.158 1.00 98.50 105 VAL A O 1
ATOM 862 N N . LEU A 1 106 ? 0.008 0.991 4.933 1.00 98.12 106 LEU A N 1
ATOM 863 C CA . LEU A 1 106 ? 1.342 1.578 4.993 1.00 98.12 106 LEU A CA 1
ATOM 864 C C . LEU A 1 106 ? 2.161 1.094 3.793 1.00 98.12 106 LEU A C 1
ATOM 866 O O . LEU A 1 106 ? 1.939 -0.010 3.305 1.00 98.12 106 LEU A O 1
ATOM 870 N N . LEU A 1 107 ? 3.078 1.925 3.305 1.00 97.94 107 LEU A N 1
ATOM 871 C CA . LEU A 1 107 ? 3.957 1.595 2.183 1.00 97.94 107 LEU A CA 1
ATOM 872 C C . LEU A 1 107 ? 5.369 1.268 2.683 1.00 97.94 107 LEU A C 1
ATOM 874 O O . LEU A 1 107 ? 5.907 2.032 3.488 1.00 97.94 107 LEU A O 1
ATOM 878 N N . THR A 1 108 ? 5.960 0.185 2.178 1.00 95.31 108 THR A N 1
ATOM 879 C CA . THR A 1 108 ? 7.339 -0.255 2.470 1.00 95.31 108 THR A CA 1
ATOM 880 C C . THR A 1 108 ? 8.141 -0.558 1.225 1.00 95.31 108 THR A C 1
ATOM 882 O O . THR A 1 108 ? 7.524 -0.968 0.217 1.00 95.31 108 THR A O 1
#

pLDDT: mean 93.01, std 9.24, range [48.91, 98.56]

Nearest PDB structures (foldseek):
  3lu2-assembly1_A  TM=8.876E-01  e=1.109E-05  Listeria monocytogenes
  3neh-assembly2_B  TM=8.672E-01  e=1.749E-05  Listeria monocytogenes serotype 4b str. F2365
  3itc-assembly1_A  TM=8.730E-01  e=1.015E-04  Streptomyces coelicolor
  2rag-assembly1_A  TM=8.203E-01  e=1.156E-04  Caulobacter vibrioides CB15
  1itq-assembly1_B  TM=8.918E-01  e=4.254E-04  Homo sapiens

Mean predicted aligned error: 3.81 Å